Protein AF-A0A523DS41-F1 (afdb_monomer_lite)

Sequence (67 aa):
MALTIHRTIYAICPIEDCSVSFEAELDVDYLCPTCKVEMLTACPQCSTAINSSEQSICGTCGGELKE

Radius of gyration: 11.96 Å; chains: 1; bounding box: 24×29×35 Å

Foldseek 3Di:
DPPPPQPFFKWEAQAPVDLDMDTDGPPDWDADPPPRHTTDQAAPVPRHGHPDSPDQADPPPRDGSHD

Structure (mmCIF, N/CA/C/O backbone):
data_AF-A0A523DS41-F1
#
_entry.id   AF-A0A523DS41-F1
#
loop_
_atom_site.group_PDB
_atom_site.id
_atom_site.type_symbol
_atom_site.label_atom_id
_atom_site.label_alt_id
_atom_site.label_comp_id
_atom_site.label_asym_id
_atom_site.label_entity_id
_atom_site.label_seq_id
_atom_site.pdbx_PDB_ins_code
_atom_site.Cartn_x
_atom_site.Cartn_y
_atom_site.Cartn_z
_atom_site.occupancy
_atom_site.B_iso_or_equiv
_atom_site.auth_seq_id
_atom_site.auth_comp_id
_atom_site.auth_asym_id
_atom_site.auth_atom_id
_atom_site.pdbx_PDB_model_num
ATOM 1 N N . MET A 1 1 ? 15.521 -12.877 -23.835 1.00 39.97 1 MET A N 1
ATOM 2 C CA . MET A 1 1 ? 15.809 -12.758 -22.392 1.00 39.97 1 MET A CA 1
ATOM 3 C C . MET A 1 1 ? 14.948 -11.620 -21.881 1.00 39.97 1 MET A C 1
ATOM 5 O O . MET A 1 1 ? 15.246 -10.476 -22.194 1.00 39.97 1 MET A O 1
ATOM 9 N N . ALA A 1 2 ? 13.812 -11.926 -21.254 1.00 45.91 2 ALA A N 1
ATOM 10 C CA . ALA A 1 2 ? 12.991 -10.894 -20.634 1.00 45.91 2 ALA A CA 1
ATOM 11 C C . ALA A 1 2 ? 13.736 -10.438 -19.376 1.00 45.91 2 ALA A C 1
ATOM 13 O O . ALA A 1 2 ? 13.922 -11.222 -18.450 1.00 45.91 2 ALA A O 1
ATOM 14 N N . LEU A 1 3 ? 14.255 -9.212 -19.395 1.00 49.84 3 LEU A N 1
ATOM 15 C CA . LEU A 1 3 ? 14.707 -8.541 -18.184 1.00 49.84 3 LEU A CA 1
ATOM 16 C C . LEU A 1 3 ? 13.446 -8.280 -17.363 1.00 49.84 3 LEU A C 1
ATOM 18 O O . LEU A 1 3 ? 12.750 -7.296 -17.602 1.00 49.84 3 LEU A O 1
ATOM 22 N N . THR A 1 4 ? 13.107 -9.192 -16.456 1.00 52.47 4 THR A N 1
ATOM 23 C CA . THR A 1 4 ? 12.108 -8.923 -15.425 1.00 52.47 4 THR A CA 1
ATOM 24 C C . THR A 1 4 ? 12.715 -7.842 -14.545 1.00 52.47 4 THR A C 1
ATOM 26 O O . THR A 1 4 ? 13.567 -8.107 -13.701 1.00 52.47 4 THR A O 1
ATOM 29 N N . ILE A 1 5 ? 12.377 -6.589 -14.835 1.00 53.75 5 ILE A N 1
ATOM 30 C CA . ILE A 1 5 ? 12.742 -5.457 -13.998 1.00 53.75 5 ILE A CA 1
ATOM 31 C C . ILE A 1 5 ? 12.000 -5.697 -12.683 1.00 53.75 5 ILE A C 1
ATOM 33 O O . ILE A 1 5 ? 10.809 -5.409 -12.596 1.00 53.75 5 ILE A O 1
ATOM 37 N N . HIS A 1 6 ? 12.676 -6.263 -11.680 1.00 53.91 6 HIS A N 1
ATOM 38 C CA . HIS A 1 6 ? 12.209 -6.233 -10.297 1.00 53.91 6 HIS A CA 1
ATOM 39 C C . HIS A 1 6 ? 12.249 -4.772 -9.846 1.00 53.91 6 HIS A C 1
ATOM 41 O O . HIS A 1 6 ? 13.212 -4.299 -9.246 1.00 53.91 6 HIS A O 1
ATOM 47 N N . ARG A 1 7 ? 11.228 -4.012 -10.241 1.00 65.31 7 ARG A N 1
ATOM 48 C CA . ARG A 1 7 ? 10.943 -2.707 -9.666 1.00 65.31 7 ARG A CA 1
ATOM 49 C C . ARG A 1 7 ? 10.397 -2.994 -8.277 1.00 65.31 7 ARG A C 1
ATOM 51 O O . ARG A 1 7 ? 9.221 -3.303 -8.139 1.00 65.31 7 ARG A O 1
ATOM 58 N N . THR A 1 8 ? 11.273 -2.946 -7.279 1.00 72.56 8 THR A N 1
ATOM 59 C CA . THR A 1 8 ? 10.862 -2.951 -5.878 1.00 72.56 8 THR A CA 1
ATOM 60 C C . THR A 1 8 ? 9.954 -1.749 -5.661 1.00 72.56 8 THR A C 1
ATOM 62 O O . THR A 1 8 ? 10.392 -0.605 -5.802 1.00 72.56 8 THR A O 1
ATOM 65 N N . ILE A 1 9 ? 8.682 -2.008 -5.386 1.00 85.44 9 ILE A N 1
ATOM 66 C CA . ILE A 1 9 ? 7.734 -0.995 -4.934 1.00 85.44 9 ILE A CA 1
ATOM 67 C C . ILE A 1 9 ? 7.448 -1.222 -3.455 1.00 85.44 9 ILE A C 1
ATOM 69 O O . ILE A 1 9 ? 7.717 -2.297 -2.919 1.00 85.44 9 ILE A O 1
ATOM 73 N N . TYR A 1 10 ? 6.894 -0.214 -2.794 1.00 88.62 10 TYR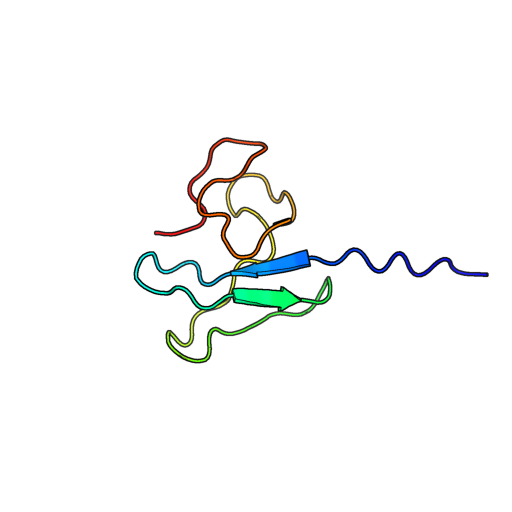 A N 1
ATOM 74 C CA . TYR A 1 10 ? 6.508 -0.318 -1.394 1.00 88.62 10 TYR A CA 1
ATOM 75 C C . TYR A 1 10 ? 4.998 -0.192 -1.262 1.00 88.62 10 TYR A C 1
ATOM 77 O O . TYR A 1 10 ? 4.406 0.747 -1.785 1.00 88.62 10 TYR A O 1
ATOM 85 N N . ALA A 1 11 ? 4.390 -1.133 -0.547 1.00 90.44 11 ALA 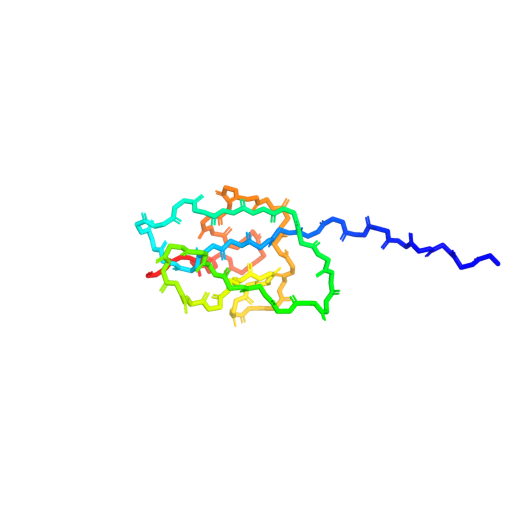A N 1
ATOM 86 C CA . ALA A 1 11 ? 3.036 -1.001 -0.045 1.00 90.44 11 ALA A CA 1
ATOM 87 C C . ALA A 1 11 ? 3.097 -0.316 1.321 1.00 90.44 11 ALA A C 1
ATOM 89 O O . ALA A 1 11 ? 3.771 -0.804 2.230 1.00 90.44 11 ALA A O 1
ATOM 90 N N . ILE A 1 12 ? 2.383 0.792 1.487 1.00 91.00 12 ILE A N 1
ATOM 91 C CA . ILE A 1 12 ? 2.251 1.500 2.763 1.00 91.00 12 ILE A CA 1
ATOM 92 C C . ILE A 1 12 ? 0.785 1.570 3.173 1.00 91.00 12 ILE A C 1
ATOM 94 O O . ILE A 1 12 ? -0.111 1.667 2.335 1.00 91.00 12 ILE A O 1
ATOM 98 N N . CYS A 1 13 ? 0.518 1.497 4.474 1.00 91.50 13 CYS A N 1
ATOM 99 C CA . CYS A 1 13 ? -0.834 1.710 4.969 1.00 91.50 13 CYS A CA 1
ATOM 100 C C . CYS A 1 13 ? -1.221 3.189 4.779 1.00 91.50 13 CYS A C 1
ATOM 102 O O . CYS A 1 13 ? -0.449 4.044 5.221 1.00 91.50 13 CYS A O 1
ATOM 104 N N . PRO A 1 14 ? -2.390 3.492 4.181 1.00 89.00 14 PRO A N 1
ATOM 105 C CA . PRO A 1 14 ? -2.875 4.864 4.040 1.00 89.00 14 PRO A CA 1
ATOM 106 C C . PRO A 1 14 ? -3.285 5.500 5.369 1.00 89.00 14 PRO A C 1
ATOM 108 O O . PRO A 1 14 ? -3.553 6.681 5.387 1.00 89.00 14 PRO A O 1
ATOM 111 N N . ILE A 1 15 ? -3.364 4.755 6.472 1.00 89.69 15 ILE A N 1
ATOM 112 C CA . ILE A 1 15 ? -3.782 5.310 7.766 1.00 89.69 15 ILE A CA 1
ATOM 113 C C . ILE A 1 15 ? -2.596 6.015 8.434 1.00 89.69 15 ILE A C 1
ATOM 115 O O . ILE A 1 15 ? -1.576 5.361 8.668 1.00 89.69 15 ILE A O 1
ATOM 119 N N . GLU A 1 16 ? -2.727 7.298 8.796 1.00 83.75 16 GLU A N 1
ATOM 120 C CA . GLU A 1 16 ? -1.655 8.079 9.458 1.00 83.75 16 GLU A CA 1
ATOM 121 C C . GLU A 1 16 ? -1.081 7.395 10.707 1.00 83.75 16 GLU A C 1
ATOM 123 O O . GLU A 1 16 ? 0.137 7.316 10.879 1.00 83.75 16 GLU A O 1
ATOM 128 N N . ASP A 1 17 ? -1.950 6.824 11.544 1.00 85.50 17 ASP A N 1
ATOM 129 C CA . ASP A 1 17 ? -1.567 6.132 12.783 1.00 85.50 17 ASP A CA 1
ATOM 130 C C . ASP A 1 17 ? -0.939 4.742 12.524 1.00 85.50 17 ASP A C 1
ATOM 132 O O . ASP A 1 17 ? -0.458 4.062 13.432 1.00 85.50 17 ASP A O 1
ATOM 136 N N . CYS A 1 18 ? -0.919 4.286 11.266 1.00 86.94 18 CYS A N 1
ATOM 137 C CA . CYS A 1 18 ? -0.403 2.982 10.883 1.00 86.94 18 CYS A CA 1
ATOM 138 C C . CYS A 1 18 ? 0.956 3.080 10.175 1.00 86.94 18 CYS A C 1
ATOM 140 O O . CYS A 1 18 ? 1.092 3.479 9.015 1.00 86.94 18 CYS A O 1
ATOM 142 N N . SER A 1 19 ? 1.991 2.594 10.855 1.00 85.31 19 SER A N 1
ATOM 143 C CA . SER A 1 19 ? 3.351 2.503 10.302 1.00 85.31 19 SER A CA 1
ATOM 144 C C . SER A 1 19 ? 3.609 1.224 9.498 1.00 85.31 19 SER A C 1
ATOM 146 O O . SER A 1 19 ? 4.750 0.955 9.123 1.00 85.31 19 SER A O 1
ATOM 148 N N . VAL A 1 20 ? 2.579 0.411 9.235 1.00 89.19 20 VAL A N 1
ATOM 149 C CA . VAL A 1 20 ? 2.746 -0.837 8.481 1.00 89.19 20 VAL A CA 1
ATOM 150 C C . VAL A 1 20 ? 3.094 -0.524 7.030 1.00 89.19 20 VAL A C 1
ATOM 152 O O . VAL A 1 20 ? 2.376 0.197 6.338 1.00 89.19 20 VAL A O 1
ATOM 155 N N . SER A 1 21 ? 4.205 -1.094 6.583 1.00 89.25 21 SER A N 1
ATOM 156 C CA . SER A 1 21 ? 4.726 -0.961 5.230 1.00 89.25 21 SER A CA 1
ATOM 157 C C . SER A 1 21 ? 5.619 -2.155 4.893 1.00 89.25 21 SER A C 1
ATOM 159 O O . SER A 1 21 ? 6.213 -2.753 5.794 1.00 89.25 21 SER A O 1
ATOM 161 N N . PHE A 1 22 ? 5.691 -2.536 3.619 1.00 87.94 22 PHE A N 1
ATOM 162 C CA . PHE A 1 22 ? 6.563 -3.615 3.150 1.00 87.94 22 PHE A CA 1
ATOM 163 C C . PHE A 1 22 ? 6.832 -3.527 1.646 1.00 87.94 22 PHE A C 1
ATOM 165 O O . PHE A 1 22 ? 6.158 -2.800 0.918 1.00 87.94 22 PHE A O 1
ATOM 172 N N . GLU A 1 23 ? 7.833 -4.273 1.185 1.00 88.56 23 GLU A N 1
ATOM 173 C CA . GLU A 1 23 ? 8.138 -4.424 -0.237 1.00 88.56 23 GLU A CA 1
ATOM 174 C C . GLU A 1 23 ? 7.046 -5.245 -0.923 1.00 88.56 23 GLU A C 1
ATOM 176 O O . GLU A 1 23 ? 6.731 -6.363 -0.515 1.00 88.56 23 GLU A O 1
ATOM 181 N N . ALA A 1 24 ? 6.466 -4.661 -1.958 1.00 83.12 24 ALA A N 1
ATOM 182 C CA . ALA A 1 24 ? 5.358 -5.205 -2.713 1.00 83.12 24 ALA A CA 1
ATOM 183 C C . ALA A 1 24 ? 5.798 -5.552 -4.138 1.00 83.12 24 ALA A C 1
ATOM 185 O O . ALA A 1 24 ? 6.750 -4.986 -4.682 1.00 83.12 24 ALA A O 1
ATOM 186 N N . GLU A 1 25 ? 5.074 -6.479 -4.749 1.00 81.12 25 GLU A N 1
ATOM 187 C CA . GLU A 1 25 ? 5.149 -6.748 -6.177 1.00 81.12 25 GLU A CA 1
ATOM 188 C C . GLU A 1 25 ? 4.124 -5.871 -6.902 1.00 81.12 25 GLU A C 1
ATOM 190 O O . GLU A 1 25 ? 3.026 -5.617 -6.401 1.00 81.12 25 GLU A O 1
ATOM 195 N N . LEU A 1 26 ? 4.500 -5.375 -8.083 1.00 72.12 26 LEU A N 1
ATOM 196 C CA . LEU A 1 26 ? 3.571 -4.672 -8.968 1.00 72.12 26 LEU A CA 1
ATOM 197 C C . LEU A 1 26 ? 2.399 -5.601 -9.323 1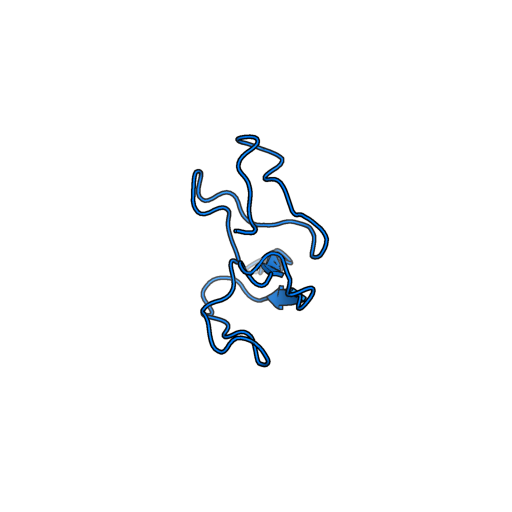.00 72.12 26 LEU A C 1
ATOM 199 O O . LEU A 1 26 ? 2.595 -6.804 -9.489 1.00 72.12 26 LEU A O 1
ATOM 203 N N . ASP A 1 27 ? 1.199 -5.025 -9.434 1.00 69.56 27 ASP A N 1
ATOM 204 C CA . ASP A 1 27 ? -0.038 -5.724 -9.817 1.00 69.56 27 ASP A CA 1
ATOM 205 C C . ASP A 1 27 ? -0.603 -6.705 -8.764 1.00 69.56 27 ASP A C 1
ATOM 207 O O . ASP A 1 27 ? -1.423 -7.565 -9.090 1.00 69.56 27 ASP A O 1
ATOM 211 N N . VAL A 1 28 ? -0.207 -6.563 -7.493 1.00 78.44 28 VAL A N 1
ATOM 212 C CA . VAL A 1 28 ? -0.799 -7.292 -6.361 1.00 78.44 28 VAL A CA 1
ATOM 213 C C . VAL A 1 28 ? -1.450 -6.314 -5.384 1.00 78.44 28 VAL A C 1
ATOM 215 O O . VAL A 1 28 ? -0.812 -5.373 -4.911 1.00 78.44 28 VAL A O 1
ATOM 218 N N . ASP A 1 29 ? -2.716 -6.565 -5.052 1.00 78.81 29 ASP A N 1
ATOM 219 C CA . ASP A 1 29 ? -3.422 -5.835 -4.003 1.00 78.81 29 ASP A CA 1
ATOM 220 C C . ASP A 1 29 ? -3.009 -6.352 -2.624 1.00 78.81 29 ASP A C 1
ATOM 222 O O . ASP A 1 29 ? -3.102 -7.544 -2.310 1.00 78.81 29 ASP A O 1
ATOM 226 N N . TYR A 1 30 ? -2.562 -5.432 -1.776 1.00 86.50 30 TYR A N 1
ATOM 227 C CA . TYR A 1 30 ? -2.099 -5.733 -0.432 1.00 86.50 30 TYR A CA 1
ATOM 228 C C . TYR A 1 30 ? -3.054 -5.151 0.599 1.00 86.50 30 TYR A C 1
ATOM 230 O O . TYR A 1 30 ? -3.440 -3.992 0.520 1.00 86.50 30 TYR A O 1
ATOM 238 N N . LEU A 1 31 ? -3.414 -5.948 1.604 1.00 90.69 31 LEU A N 1
ATOM 239 C CA . LEU A 1 31 ? -4.259 -5.513 2.714 1.00 90.69 31 LEU A CA 1
ATOM 240 C C . LEU A 1 31 ? -3.412 -5.308 3.964 1.00 90.69 31 LEU A C 1
ATOM 242 O O . LEU A 1 31 ? -2.642 -6.187 4.360 1.00 90.69 31 LEU A O 1
ATOM 246 N N . CYS A 1 32 ? -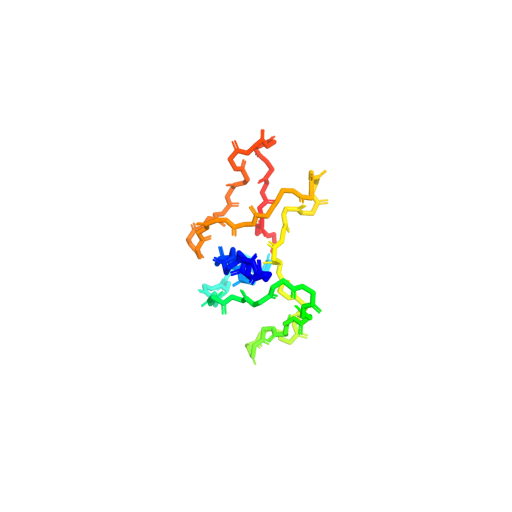3.607 -4.177 4.638 1.00 90.25 32 CYS A N 1
ATOM 247 C CA . CYS A 1 32 ? -2.938 -3.907 5.896 1.00 90.25 32 CYS A CA 1
ATOM 248 C C . CYS A 1 32 ? -3.423 -4.917 6.953 1.00 90.25 32 CYS A C 1
ATOM 250 O O . CYS A 1 32 ? -4.620 -4.970 7.257 1.00 90.25 32 CYS A O 1
ATOM 252 N N . PRO A 1 33 ? -2.531 -5.713 7.570 1.00 89.00 33 PRO A N 1
ATOM 253 C CA . PRO A 1 33 ? -2.916 -6.719 8.557 1.00 89.00 33 PRO A CA 1
ATOM 254 C C . PRO A 1 33 ? -3.571 -6.113 9.804 1.00 89.00 33 PRO A C 1
ATOM 256 O O . PRO A 1 33 ? -4.398 -6.790 10.424 1.00 89.00 33 PRO A O 1
ATOM 259 N N . THR A 1 34 ? -3.235 -4.860 10.128 1.00 90.62 34 THR A N 1
ATOM 260 C CA . THR A 1 34 ? -3.729 -4.114 11.293 1.00 90.62 34 THR A CA 1
ATOM 261 C C . THR A 1 34 ? -5.049 -3.412 10.990 1.00 90.62 34 THR A C 1
ATOM 263 O O . THR A 1 34 ? -6.049 -3.673 11.650 1.00 90.62 34 THR A O 1
ATOM 266 N N . CYS A 1 35 ? -5.066 -2.554 9.969 1.00 90.00 35 CYS A N 1
ATOM 267 C CA . CYS A 1 35 ? -6.218 -1.707 9.652 1.00 90.00 35 CYS A CA 1
ATOM 268 C C . CYS A 1 35 ? -7.267 -2.409 8.778 1.00 90.00 35 CYS A C 1
ATOM 270 O O . CYS A 1 35 ? -8.384 -1.918 8.672 1.00 90.00 35 CYS A O 1
ATOM 272 N N . LYS A 1 36 ? -6.925 -3.550 8.157 1.00 90.38 36 LYS A N 1
ATOM 273 C CA . LYS A 1 36 ? -7.773 -4.286 7.199 1.00 90.38 36 LYS A CA 1
ATOM 274 C C . LYS A 1 36 ? -8.222 -3.453 5.989 1.00 90.38 36 LYS A C 1
ATOM 276 O O . LYS A 1 36 ? -9.219 -3.789 5.359 1.00 90.38 36 LYS A O 1
ATOM 281 N N . VAL A 1 37 ? -7.473 -2.401 5.663 1.00 90.31 37 VAL A N 1
ATOM 282 C CA . VAL A 1 37 ? -7.673 -1.549 4.480 1.00 90.31 37 VA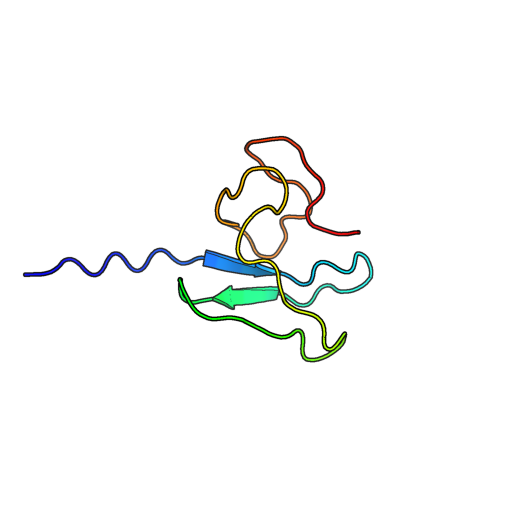L A CA 1
ATOM 283 C C . VAL A 1 37 ? -6.658 -1.890 3.399 1.00 90.31 37 VAL A C 1
ATOM 285 O O . VAL A 1 37 ? -5.599 -2.448 3.700 1.00 90.31 37 VAL A O 1
ATOM 288 N N . GLU A 1 38 ? -6.972 -1.552 2.154 1.00 90.94 38 GLU A N 1
ATOM 289 C CA . GLU A 1 38 ? -6.037 -1.677 1.037 1.00 90.94 38 GLU A CA 1
ATOM 290 C C . GLU A 1 38 ? -4.831 -0.755 1.244 1.00 90.94 38 GLU A C 1
ATOM 292 O O . GLU A 1 38 ? -4.952 0.389 1.684 1.00 90.94 38 GLU A O 1
ATOM 297 N N . MET A 1 39 ? -3.647 -1.293 0.987 1.00 91.00 39 MET A N 1
ATOM 298 C CA . MET A 1 39 ? -2.385 -0.583 1.102 1.00 91.00 39 MET A CA 1
ATOM 299 C C . MET A 1 39 ? -2.082 0.134 -0.202 1.00 91.00 39 MET A C 1
ATOM 301 O O . MET A 1 39 ? -2.307 -0.384 -1.293 1.00 91.00 39 MET A O 1
ATOM 305 N N . LEU A 1 40 ? -1.508 1.321 -0.078 1.00 90.00 40 LEU A N 1
ATOM 306 C CA . LEU A 1 40 ? -1.090 2.114 -1.214 1.00 90.00 40 LEU A CA 1
ATOM 307 C C . LEU A 1 40 ? 0.256 1.608 -1.713 1.00 90.00 40 LEU A C 1
ATOM 309 O O . LEU A 1 40 ? 1.240 1.613 -0.980 1.00 90.00 40 LEU A O 1
ATOM 313 N N . THR A 1 41 ? 0.298 1.202 -2.974 1.00 8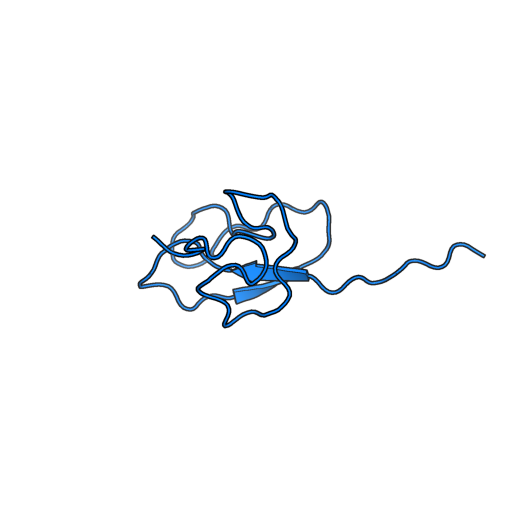9.44 41 THR A N 1
ATOM 314 C CA . THR A 1 41 ? 1.523 0.892 -3.730 1.00 89.44 41 THR A CA 1
ATOM 315 C C . THR A 1 41 ? 1.953 2.051 -4.634 1.00 89.44 41 THR A C 1
ATOM 317 O O . THR A 1 41 ? 3.093 2.127 -5.103 1.00 89.44 41 THR A O 1
ATOM 320 N N . ALA A 1 42 ? 1.035 2.987 -4.862 1.00 89.31 42 ALA A N 1
ATOM 321 C CA . ALA A 1 42 ? 1.218 4.198 -5.635 1.00 89.31 42 ALA A CA 1
ATOM 322 C C . ALA A 1 42 ? 0.489 5.363 -4.959 1.00 89.31 42 ALA A C 1
ATOM 324 O O . ALA A 1 42 ? -0.458 5.177 -4.197 1.00 89.31 42 ALA A O 1
ATOM 325 N N . CYS A 1 43 ? 0.926 6.580 -5.261 1.00 88.88 43 CYS A N 1
ATOM 326 C CA . CYS A 1 43 ? 0.265 7.786 -4.799 1.00 88.88 43 CYS A CA 1
ATOM 327 C C . CYS A 1 43 ? -1.161 7.859 -5.364 1.00 88.88 43 CYS A C 1
ATOM 329 O O . CYS A 1 43 ? -1.313 7.850 -6.587 1.00 88.88 43 CYS A O 1
ATOM 331 N N . PRO A 1 44 ? -2.200 8.012 -4.528 1.00 85.81 44 PRO A N 1
ATOM 332 C CA . PRO A 1 44 ? -3.578 8.075 -5.009 1.00 85.81 44 PRO A CA 1
ATOM 333 C C . PRO A 1 44 ? -3.853 9.322 -5.864 1.00 85.81 44 PRO A C 1
ATOM 335 O O . PRO A 1 44 ? -4.749 9.309 -6.703 1.00 85.81 44 PRO A O 1
ATOM 338 N N . GLN A 1 45 ? -3.064 10.393 -5.707 1.00 89.00 45 GLN A N 1
ATOM 339 C CA . GLN A 1 45 ? -3.260 11.641 -6.452 1.00 89.00 45 GLN A CA 1
ATOM 340 C C . GLN A 1 45 ? -2.625 11.656 -7.846 1.00 89.00 45 GLN A C 1
ATOM 342 O O . GLN A 1 45 ? -3.172 12.265 -8.762 1.00 89.00 45 GLN A O 1
ATOM 347 N N . CYS A 1 46 ? -1.449 11.048 -8.007 1.00 89.38 46 CYS A N 1
ATOM 348 C CA . CYS A 1 46 ? -0.680 11.119 -9.257 1.00 89.38 46 CYS A CA 1
ATOM 349 C C . CYS A 1 46 ? -0.291 9.754 -9.832 1.00 89.38 46 CYS A C 1
ATOM 351 O O . CYS A 1 46 ? 0.374 9.694 -10.863 1.00 89.38 46 CYS A O 1
ATOM 353 N N . SER A 1 47 ? -0.678 8.665 -9.164 1.00 87.69 47 SER A N 1
ATOM 354 C CA . SER A 1 47 ? -0.367 7.276 -9.522 1.00 87.69 47 SER A CA 1
ATOM 355 C C . SER A 1 47 ? 1.132 6.970 -9.651 1.00 87.69 47 SER A C 1
ATOM 357 O O . SER A 1 47 ? 1.512 5.940 -10.206 1.00 87.69 47 SER A O 1
ATOM 359 N N . THR A 1 48 ? 2.007 7.826 -9.111 1.00 88.31 48 THR A N 1
ATOM 360 C CA . THR A 1 48 ? 3.440 7.534 -9.007 1.00 88.31 48 THR A CA 1
ATOM 361 C C . THR A 1 48 ? 3.665 6.414 -7.999 1.00 88.31 48 THR A C 1
ATOM 363 O O . THR A 1 48 ? 3.199 6.505 -6.865 1.00 88.31 48 THR A O 1
ATOM 366 N N . ALA A 1 49 ? 4.423 5.390 -8.391 1.00 87.62 49 ALA A N 1
ATOM 367 C CA . ALA A 1 49 ? 4.809 4.291 -7.511 1.00 87.62 49 ALA A CA 1
ATOM 368 C C . ALA A 1 49 ? 5.549 4.787 -6.259 1.00 87.62 49 ALA A C 1
ATOM 370 O O . ALA A 1 49 ? 6.402 5.675 -6.337 1.00 87.62 49 ALA A O 1
ATOM 371 N N . ILE A 1 50 ? 5.242 4.181 -5.117 1.00 87.31 50 ILE A N 1
ATOM 372 C CA . ILE A 1 50 ? 5.883 4.514 -3.849 1.00 87.31 50 ILE A CA 1
ATOM 373 C C . ILE A 1 50 ? 7.238 3.818 -3.796 1.00 87.31 50 ILE A C 1
ATOM 375 O O . ILE A 1 50 ? 7.354 2.603 -3.970 1.00 87.31 50 ILE A O 1
ATOM 379 N N . ASN A 1 51 ? 8.277 4.617 -3.578 1.00 86.25 51 ASN A N 1
ATOM 380 C CA . ASN A 1 51 ? 9.671 4.186 -3.637 1.00 86.25 51 ASN A CA 1
ATOM 381 C C . ASN A 1 51 ? 10.328 4.091 -2.251 1.00 86.25 51 ASN A C 1
ATOM 383 O O . ASN A 1 51 ? 11.533 3.861 -2.173 1.00 86.25 51 ASN A O 1
ATOM 387 N N . SER A 1 52 ? 9.569 4.312 -1.173 1.00 85.94 52 SER A N 1
ATOM 388 C CA . SER A 1 52 ? 10.025 4.111 0.203 1.00 85.94 52 SER A CA 1
ATOM 389 C C . SER A 1 52 ? 8.857 3.792 1.139 1.00 85.94 52 SER A C 1
ATOM 391 O O . SER A 1 52 ? 7.793 4.398 1.052 1.00 85.94 52 SER A O 1
ATOM 393 N N . SER A 1 53 ? 9.082 2.872 2.074 1.00 82.31 53 SER A N 1
ATOM 394 C CA . SER A 1 53 ? 8.141 2.475 3.129 1.00 82.31 53 SER A CA 1
ATOM 395 C C . SER A 1 53 ? 7.838 3.581 4.147 1.00 82.31 53 SER A C 1
ATOM 397 O O . SER A 1 53 ? 6.778 3.588 4.768 1.00 82.31 53 SER A O 1
ATOM 399 N N . GLU A 1 54 ? 8.761 4.528 4.314 1.00 81.94 54 GLU A N 1
ATOM 400 C CA . GLU A 1 54 ? 8.635 5.660 5.247 1.00 81.94 54 GLU A CA 1
ATOM 401 C C . GLU A 1 54 ? 8.087 6.921 4.566 1.00 81.94 54 GLU A C 1
ATOM 403 O O . GLU A 1 54 ? 8.068 8.010 5.139 1.00 81.94 54 GLU A O 1
ATOM 408 N N . GLN A 1 55 ? 7.663 6.796 3.310 1.00 82.25 55 GLN A N 1
ATOM 409 C CA . GLN A 1 55 ? 7.167 7.917 2.541 1.00 82.25 55 GLN A CA 1
ATOM 410 C C . GLN A 1 55 ? 5.749 8.280 2.992 1.00 82.25 55 GLN A C 1
ATOM 412 O O . GLN A 1 55 ? 4.795 7.576 2.685 1.00 82.25 55 GLN A O 1
ATOM 417 N N . SER A 1 56 ? 5.606 9.401 3.696 1.00 82.94 56 SER A N 1
ATOM 418 C CA . SER A 1 56 ? 4.287 9.978 4.008 1.00 82.94 56 SER A CA 1
ATOM 419 C C . SER A 1 56 ? 3.816 10.977 2.951 1.00 82.94 56 SER A C 1
ATOM 421 O O . SER A 1 56 ? 2.633 11.277 2.877 1.00 82.94 56 SER A O 1
ATOM 423 N N . ILE A 1 57 ? 4.733 11.493 2.123 1.00 87.56 57 ILE A N 1
ATOM 424 C CA . ILE A 1 57 ? 4.451 12.508 1.101 1.00 87.56 57 ILE A CA 1
ATOM 425 C C . ILE A 1 57 ? 4.994 12.037 -0.248 1.00 87.56 57 ILE A C 1
ATOM 427 O O . ILE A 1 57 ? 6.158 11.642 -0.377 1.00 87.56 57 ILE A O 1
ATOM 431 N N . CYS A 1 58 ? 4.170 12.104 -1.287 1.00 88.44 58 CYS A N 1
ATOM 432 C CA . CYS A 1 58 ? 4.570 11.795 -2.645 1.00 88.44 58 CYS A CA 1
ATOM 433 C C . CYS A 1 58 ? 5.640 12.782 -3.127 1.00 88.44 58 CYS A C 1
ATOM 435 O O . CYS A 1 58 ? 5.387 13.977 -3.256 1.00 88.44 58 CYS A O 1
ATOM 437 N N . GLY A 1 59 ? 6.822 12.278 -3.484 1.00 83.50 59 GLY A N 1
ATOM 438 C CA . GLY A 1 59 ? 7.921 13.111 -3.980 1.00 83.50 59 GLY A CA 1
ATOM 439 C C . GLY A 1 59 ? 7.672 13.727 -5.362 1.00 83.50 59 GLY A C 1
ATOM 440 O O . GLY A 1 59 ? 8.450 14.571 -5.795 1.00 83.50 59 GLY A O 1
ATOM 441 N N . THR A 1 60 ? 6.615 13.310 -6.069 1.00 87.69 60 THR A N 1
ATOM 442 C CA . THR A 1 60 ? 6.266 13.835 -7.399 1.00 87.69 60 THR A CA 1
ATOM 443 C C . THR A 1 60 ? 5.249 14.964 -7.326 1.00 87.69 60 THR A C 1
ATOM 445 O O . THR A 1 60 ? 5.501 16.033 -7.871 1.00 87.69 60 THR A O 1
ATOM 448 N N . CYS A 1 61 ? 4.100 14.737 -6.682 1.00 89.50 61 CYS A N 1
ATOM 449 C CA . CYS A 1 61 ? 3.029 15.734 -6.609 1.00 89.50 61 CYS A CA 1
ATOM 450 C C . CYS A 1 61 ? 2.979 16.497 -5.279 1.00 89.50 61 CYS A C 1
ATOM 452 O O . CYS A 1 61 ? 2.220 17.454 -5.177 1.00 89.50 61 CYS A O 1
ATOM 454 N N . GLY A 1 62 ? 3.753 16.088 -4.266 1.00 87.69 62 GLY A N 1
ATOM 455 C CA . GLY A 1 62 ? 3.678 16.651 -2.914 1.00 87.69 62 GLY A CA 1
ATOM 456 C C . GLY A 1 62 ? 2.429 16.234 -2.134 1.00 87.69 62 GLY A C 1
ATOM 457 O O . GLY A 1 62 ? 2.161 16.807 -1.086 1.00 87.69 62 GLY A O 1
ATOM 458 N N . GLY A 1 63 ? 1.664 15.269 -2.648 1.00 87.44 63 GLY A N 1
ATOM 459 C CA . GLY A 1 63 ? 0.447 14.764 -2.020 1.00 87.44 63 GLY A CA 1
ATOM 460 C C . GLY A 1 63 ? 0.713 13.923 -0.785 1.00 87.44 63 GLY A C 1
ATOM 461 O O . GLY A 1 63 ? 1.681 13.163 -0.766 1.00 87.44 63 GLY A O 1
ATOM 462 N N . GLU A 1 64 ? -0.154 14.017 0.213 1.00 88.75 64 GLU A N 1
ATOM 463 C CA . GLU A 1 64 ? -0.120 13.131 1.375 1.00 88.75 64 GLU A CA 1
ATOM 464 C C . GLU A 1 64 ? -0.488 11.707 0.937 1.00 88.75 64 GLU A C 1
ATOM 466 O O . GLU A 1 64 ? -1.392 11.488 0.132 1.00 88.75 64 GLU A O 1
ATOM 471 N N . LEU A 1 65 ? 0.305 10.738 1.387 1.00 84.56 65 LEU A N 1
ATOM 472 C CA . LEU A 1 65 ? 0.070 9.316 1.148 1.00 84.56 65 LEU A CA 1
ATOM 473 C C . LEU A 1 65 ? -0.613 8.647 2.339 1.00 84.56 65 LEU A C 1
ATOM 475 O O . LEU A 1 65 ? -1.006 7.491 2.237 1.00 84.56 65 LEU A O 1
ATOM 479 N N . LYS A 1 66 ? -0.685 9.338 3.474 1.00 82.94 66 LYS A N 1
ATOM 480 C CA . LYS A 1 66 ? -1.349 8.863 4.677 1.00 82.94 66 LYS A CA 1
ATOM 481 C C . LYS A 1 66 ? -2.367 9.907 5.118 1.00 82.94 66 LYS A C 1
ATOM 483 O O . LYS A 1 66 ? -2.041 11.090 5.086 1.00 82.94 66 LYS A O 1
ATOM 488 N N . GLU A 1 67 ? -3.555 9.449 5.486 1.00 76.69 67 GLU A N 1
ATOM 489 C CA . GLU A 1 67 ? -4.741 10.216 5.885 1.00 76.69 67 GLU A CA 1
ATOM 490 C C . GLU A 1 67 ? -5.528 9.512 7.010 1.00 76.69 67 GLU A C 1
ATOM 492 O O . GLU A 1 67 ? -5.208 8.343 7.351 1.00 76.69 67 GLU A O 1
#

pLDDT: mean 82.65, std 11.77, range [39.97, 91.5]

Secondary structure (DSSP, 8-state):
--------EEEE-S-TT---EEEE-TT---B-TTT-SBPBSB-TTT-PBP--TT--B-TTT--BS--